Protein AF-A0A4U0UXU4-F1 (afdb_monomer)

pLDDT: mean 81.74, std 15.33, range [50.5, 96.5]

Foldseek 3Di:
DQDDDLVNQVVVVQQQQSGFDDPVQVVVVVVVVVPDPPDDDDDDDPGNCRVVRVVD

Organism: NCBI:txid329884

Secondary structure (DSSP, 8-state):
-----HHHHHTTS--TT-SPPPHHHHHHHHHHHTT-SS--S-----SSSHHHHHT-

Solvent-accessible surface area (backbone atoms only — not comparable to full-atom values): 3759 Å² total; per-residue (Å²): 136,92,78,70,55,54,66,70,35,52,75,62,77,45,40,75,64,49,48,77,85,54,73,66,59,56,52,50,54,51,60,55,52,76,74,44,92,82,75,71,99,74,87,81,88,88,61,52,51,28,69,66,60,73,76,107

Mean predicted aligned error: 6.76 Å

Radius of gyration: 13.44 Å; Cα contacts (8 Å, |Δi|>4): 37; chains: 1; bounding box: 33×28×28 Å

InterPro domains:
  IPR036291 NAD(P)-binding domain superfamily [SSF51735] (13-50)

Sequence (56 aa):
KSELSHENVREKGHVPLARAGKEEEMGMAVLFLTRNEYVNGQILAVDGGVLNVVSS

Structure (mmCIF, N/CA/C/O backbone):
data_AF-A0A4U0UXU4-F1
#
_entry.id   AF-A0A4U0UXU4-F1
#
loop_
_atom_site.group_PDB
_atom_site.id
_atom_site.type_symbol
_atom_site.label_atom_id
_atom_site.label_alt_id
_atom_site.label_comp_id
_atom_site.label_asym_id
_atom_site.label_entity_id
_atom_site.label_seq_id
_atom_site.pdbx_PDB_ins_code
_atom_site.Cartn_x
_atom_site.Cartn_y
_atom_site.Cartn_z
_atom_site.occupancy
_atom_site.B_iso_or_equiv
_atom_site.auth_seq_id
_atom_site.auth_comp_id
_atom_site.auth_asym_id
_atom_site.auth_atom_id
_atom_site.pdbx_PDB_model_num
ATOM 1 N N . LYS A 1 1 ? 9.324 13.071 -5.601 1.00 50.50 1 LYS A N 1
ATOM 2 C CA . LYS A 1 1 ? 8.680 11.747 -5.381 1.00 50.50 1 LYS A CA 1
ATOM 3 C C . LYS A 1 1 ? 7.472 11.516 -6.302 1.00 50.50 1 LYS A C 1
ATOM 5 O O . LYS A 1 1 ? 7.079 10.370 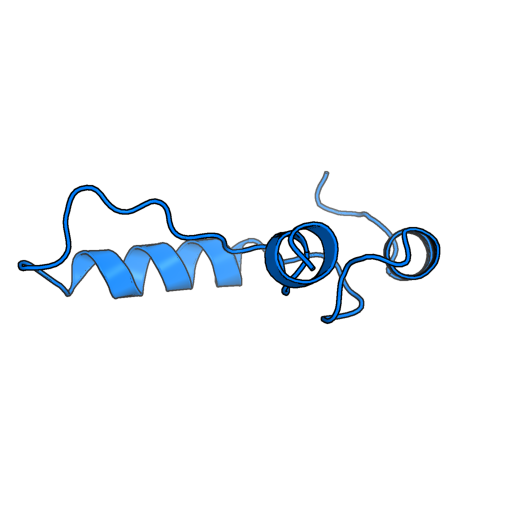-6.436 1.00 50.50 1 LYS A O 1
ATOM 10 N N . SER A 1 2 ? 6.960 12.553 -6.973 1.00 53.12 2 SER A N 1
ATOM 11 C CA . SER A 1 2 ? 5.913 12.502 -8.009 1.00 53.12 2 SER A CA 1
ATOM 12 C C . SER A 1 2 ? 6.446 12.414 -9.451 1.00 53.12 2 SER A C 1
ATOM 14 O O . SER A 1 2 ? 5.683 12.135 -10.362 1.00 53.12 2 SER A O 1
ATOM 16 N N . GLU A 1 3 ? 7.754 12.584 -9.669 1.00 54.06 3 GLU A N 1
ATOM 17 C CA . GLU A 1 3 ? 8.377 12.535 -11.001 1.00 54.06 3 GLU A CA 1
ATOM 18 C C . GLU A 1 3 ? 9.487 11.479 -11.063 1.00 54.06 3 GLU A C 1
ATOM 20 O O . GLU A 1 3 ? 10.659 11.770 -11.291 1.00 54.06 3 GLU A O 1
ATOM 25 N N . LEU A 1 4 ? 9.148 10.221 -10.786 1.00 59.06 4 LEU A N 1
ATOM 26 C CA . LEU A 1 4 ? 10.005 9.124 -11.233 1.00 59.06 4 LEU A CA 1
ATOM 27 C C . LEU A 1 4 ? 9.711 8.916 -12.718 1.00 59.06 4 LEU A C 1
ATOM 29 O O . LEU A 1 4 ? 8.588 8.555 -13.067 1.00 59.06 4 LEU A O 1
ATOM 33 N N . SER A 1 5 ? 10.698 9.158 -13.586 1.00 59.25 5 SER A N 1
ATOM 34 C CA . SER A 1 5 ? 10.563 8.829 -15.006 1.00 59.25 5 SER A CA 1
ATOM 35 C C . SER A 1 5 ? 10.213 7.341 -15.148 1.00 59.25 5 SER A C 1
ATOM 37 O O . SER A 1 5 ? 10.672 6.498 -14.372 1.00 59.25 5 SER A O 1
ATOM 39 N N . HIS A 1 6 ? 9.378 7.001 -16.133 1.00 58.56 6 HIS A N 1
ATOM 40 C CA . HIS A 1 6 ? 8.976 5.613 -16.399 1.00 58.56 6 HIS A CA 1
ATOM 41 C C . HIS A 1 6 ? 10.178 4.670 -16.596 1.00 58.56 6 HIS A C 1
ATOM 43 O O . HIS A 1 6 ? 10.098 3.480 -16.291 1.00 58.56 6 HIS A O 1
ATOM 49 N N . GLU A 1 7 ? 11.297 5.215 -17.067 1.00 53.88 7 GLU A N 1
ATOM 50 C CA . GLU A 1 7 ? 12.563 4.519 -17.286 1.00 53.88 7 GLU A CA 1
ATOM 51 C C . GLU A 1 7 ? 13.152 3.965 -15.977 1.00 53.88 7 GLU A C 1
ATOM 53 O O . GLU A 1 7 ? 13.428 2.768 -15.889 1.00 53.88 7 GLU A O 1
ATOM 58 N N . ASN A 1 8 ? 13.155 4.765 -14.904 1.00 58.22 8 ASN A N 1
ATOM 59 C CA . ASN A 1 8 ? 13.659 4.367 -13.581 1.00 58.22 8 ASN A CA 1
ATOM 60 C C . ASN A 1 8 ? 12.819 3.266 -12.908 1.00 58.22 8 ASN A C 1
ATOM 62 O O . ASN A 1 8 ? 13.254 2.652 -11.932 1.00 58.22 8 ASN A O 1
ATOM 66 N N . VAL A 1 9 ? 11.583 3.043 -13.366 1.00 59.53 9 VAL A N 1
ATOM 67 C CA . VAL A 1 9 ? 10.703 1.991 -12.831 1.00 59.53 9 VAL A CA 1
ATOM 68 C C . VAL A 1 9 ? 10.938 0.659 -13.538 1.00 59.53 9 VAL A C 1
ATOM 70 O O . VAL A 1 9 ? 10.912 -0.383 -12.883 1.00 59.53 9 VAL A O 1
ATOM 73 N N . ARG A 1 10 ? 11.228 0.682 -14.845 1.00 58.06 10 ARG A N 1
ATOM 74 C CA . ARG A 1 10 ? 11.579 -0.523 -15.613 1.00 58.06 10 ARG A CA 1
ATOM 75 C C . ARG A 1 10 ? 12.907 -1.123 -15.153 1.00 58.06 10 ARG A C 1
ATOM 77 O O . ARG A 1 10 ? 13.001 -2.342 -15.053 1.00 58.06 10 ARG A O 1
ATOM 84 N N . GLU A 1 11 ? 13.888 -0.291 -14.805 1.00 57.72 11 GLU A N 1
ATOM 85 C CA . GLU A 1 11 ? 15.188 -0.752 -14.288 1.00 57.72 11 GLU A CA 1
ATOM 86 C C . GLU A 1 11 ? 15.088 -1.494 -12.952 1.00 57.72 11 GLU A C 1
ATOM 88 O O . GLU A 1 11 ? 15.901 -2.369 -12.665 1.00 57.72 11 GLU A O 1
ATOM 93 N N . LYS A 1 12 ? 14.069 -1.195 -12.138 1.00 62.69 12 LYS A N 1
ATOM 94 C CA . LYS A 1 12 ? 13.887 -1.850 -10.838 1.00 62.69 12 LYS A CA 1
ATOM 95 C C . LYS A 1 12 ? 13.392 -3.289 -10.937 1.00 62.69 12 LYS A C 1
ATOM 97 O O . LYS A 1 12 ? 13.323 -3.924 -9.897 1.00 62.69 12 LYS A O 1
ATOM 102 N N . GLY A 1 13 ? 13.011 -3.793 -12.117 1.00 63.78 13 GLY A N 1
ATOM 103 C CA . GLY A 1 13 ? 12.729 -5.216 -12.387 1.00 63.78 13 GLY A CA 1
ATOM 104 C C . GLY A 1 13 ? 11.585 -5.882 -11.602 1.00 63.78 13 GLY A C 1
ATOM 105 O O . GLY A 1 13 ? 11.216 -7.009 -11.913 1.00 63.78 13 GLY A O 1
ATOM 106 N N . HIS A 1 14 ? 11.005 -5.206 -10.608 1.00 70.44 14 HIS A N 1
ATOM 107 C CA . HIS A 1 14 ? 10.119 -5.812 -9.612 1.00 70.44 14 HIS A CA 1
ATOM 108 C C . HIS A 1 14 ? 8.723 -5.184 -9.565 1.00 70.44 14 HIS A C 1
ATOM 110 O O . HIS A 1 14 ? 7.950 -5.532 -8.686 1.00 70.44 14 HIS A O 1
ATOM 116 N N . VAL A 1 15 ? 8.377 -4.264 -10.475 1.00 83.44 15 VAL A N 1
ATOM 117 C CA . VAL A 1 15 ? 7.028 -3.672 -10.560 1.00 83.44 15 VAL A CA 1
ATOM 118 C C . VAL A 1 15 ? 6.299 -4.265 -11.774 1.00 83.44 15 VAL A C 1
ATOM 120 O O . VAL A 1 15 ? 6.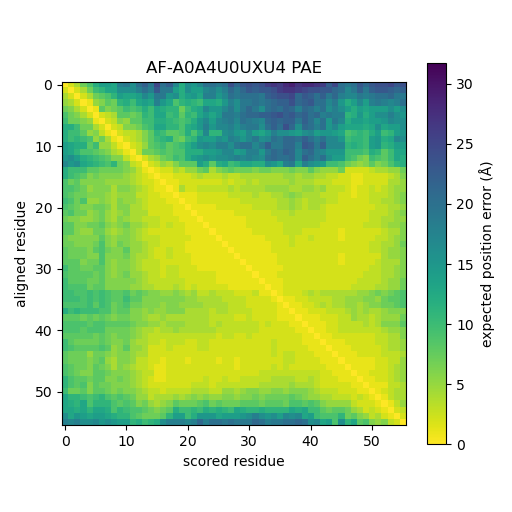551 -3.803 -12.890 1.00 83.44 15 VAL A O 1
ATOM 123 N N . PRO A 1 16 ? 5.382 -5.238 -11.607 1.00 88.00 16 PRO A N 1
ATOM 124 C CA . PRO A 1 16 ? 4.606 -5.809 -12.715 1.00 88.00 16 PRO A CA 1
ATOM 125 C C . PRO A 1 16 ? 3.892 -4.770 -13.578 1.00 88.00 16 PRO A C 1
ATOM 127 O O . PRO A 1 16 ? 3.859 -4.886 -14.799 1.00 88.00 16 PRO A O 1
ATOM 130 N N . LEU A 1 17 ? 3.362 -3.718 -12.950 1.00 88.88 17 LEU A N 1
ATOM 131 C CA . LEU A 1 17 ? 2.652 -2.646 -13.647 1.00 88.88 17 LEU A CA 1
ATOM 132 C C . LEU A 1 17 ? 3.576 -1.722 -14.471 1.00 88.88 17 LEU A C 1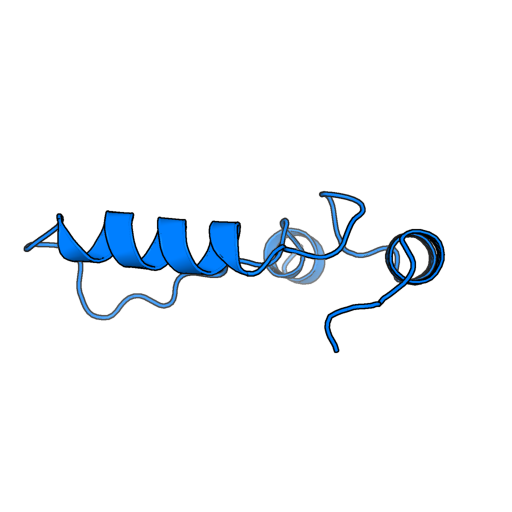
ATOM 134 O O . LEU A 1 17 ? 3.081 -0.849 -15.179 1.00 88.88 17 LEU A O 1
ATOM 138 N N . ALA A 1 18 ? 4.903 -1.899 -14.391 1.00 87.31 18 ALA A N 1
ATOM 139 C CA . ALA A 1 18 ? 5.931 -1.213 -15.185 1.00 87.31 18 ALA A CA 1
ATOM 140 C C . ALA A 1 18 ? 5.873 0.331 -15.176 1.00 87.31 18 ALA A C 1
ATOM 142 O O . ALA A 1 18 ? 6.401 0.999 -16.068 1.00 87.31 18 ALA A O 1
ATOM 143 N N . ARG A 1 19 ? 5.245 0.923 -14.157 1.00 86.69 19 ARG A N 1
ATOM 144 C CA . ARG A 1 19 ? 5.195 2.372 -13.935 1.00 86.69 19 ARG A CA 1
ATOM 145 C C . ARG A 1 19 ? 5.006 2.696 -12.461 1.00 86.69 19 ARG A C 1
ATOM 147 O O . ARG A 1 19 ? 4.596 1.844 -11.677 1.00 86.69 19 ARG A O 1
ATOM 154 N N . ALA A 1 20 ? 5.267 3.948 -12.102 1.00 85.12 20 ALA A N 1
ATOM 155 C CA . ALA A 1 20 ? 4.914 4.454 -10.787 1.00 85.12 20 ALA A CA 1
ATOM 156 C C . ALA A 1 20 ? 3.384 4.464 -10.609 1.00 85.12 20 ALA A C 1
ATOM 158 O O . ALA A 1 20 ? 2.629 4.705 -11.563 1.00 85.12 20 ALA A O 1
ATOM 159 N N . GLY A 1 21 ? 2.941 4.192 -9.381 1.00 87.19 21 GLY A N 1
ATOM 160 C CA . G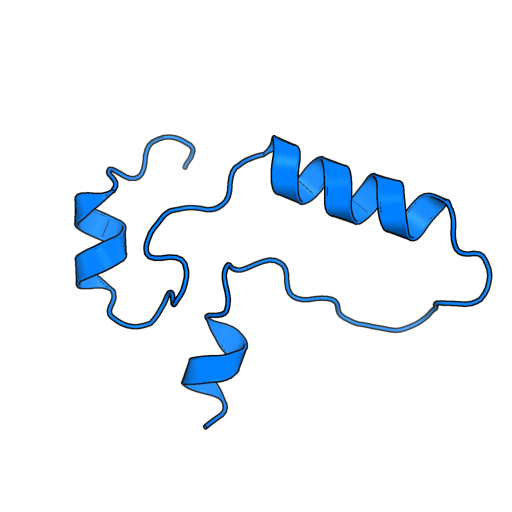LY A 1 21 ? 1.564 4.442 -8.967 1.00 87.19 21 GLY A CA 1
ATOM 161 C C . GLY A 1 21 ? 1.282 5.942 -8.934 1.00 87.19 21 GLY A C 1
ATOM 162 O O . GLY A 1 21 ? 2.173 6.735 -8.617 1.00 87.19 21 GLY A O 1
ATOM 163 N N . LYS A 1 22 ? 0.057 6.321 -9.284 1.00 91.94 22 LYS A N 1
ATOM 164 C CA . LYS A 1 22 ? -0.411 7.708 -9.250 1.00 91.94 22 LYS A CA 1
ATOM 165 C C . LYS A 1 22 ? -1.123 8.012 -7.932 1.00 91.94 22 LYS A C 1
ATOM 167 O O . LYS A 1 22 ? -1.655 7.108 -7.287 1.00 91.94 22 LYS A O 1
ATOM 172 N N . GLU A 1 23 ? -1.166 9.283 -7.547 1.00 92.88 23 GLU A N 1
ATOM 173 C CA . GLU A 1 23 ? -1.844 9.726 -6.320 1.00 92.88 23 GLU A CA 1
ATOM 174 C C . GLU A 1 23 ? -3.346 9.408 -6.359 1.00 92.88 23 GLU A C 1
ATOM 176 O O . GLU A 1 23 ? -3.919 8.975 -5.358 1.00 92.88 23 GLU A O 1
ATOM 181 N N . GLU A 1 24 ? -3.969 9.511 -7.535 1.00 95.31 24 GLU A N 1
ATOM 182 C CA . GLU A 1 24 ? -5.383 9.192 -7.735 1.00 95.31 24 GLU A CA 1
ATOM 183 C C . GLU A 1 24 ? -5.680 7.712 -7.476 1.00 95.31 24 GLU A C 1
ATOM 185 O O . GLU A 1 24 ? -6.738 7.376 -6.954 1.00 95.31 24 GLU A O 1
ATOM 190 N N . GLU A 1 25 ? -4.746 6.815 -7.792 1.00 94.31 25 GLU A N 1
ATOM 191 C CA . GLU A 1 25 ? -4.919 5.375 -7.569 1.00 94.31 25 GLU A CA 1
ATOM 192 C C . GLU A 1 25 ? -4.890 5.038 -6.076 1.00 94.31 25 GLU A C 1
ATOM 194 O O . GLU A 1 25 ? -5.675 4.210 -5.611 1.00 94.31 25 GLU A O 1
ATOM 199 N N . MET A 1 26 ? -4.050 5.743 -5.311 1.00 94.44 26 MET A N 1
ATOM 200 C CA . MET A 1 26 ? -4.032 5.645 -3.850 1.00 94.44 26 MET A CA 1
ATOM 201 C C . MET A 1 26 ? -5.343 6.172 -3.259 1.00 94.44 26 MET A C 1
ATOM 203 O O . MET A 1 26 ? -5.958 5.515 -2.419 1.00 94.44 26 MET A O 1
ATOM 207 N N . GLY A 1 27 ? -5.807 7.332 -3.737 1.00 95.75 27 GLY A N 1
ATOM 208 C CA . GLY A 1 27 ? -7.072 7.929 -3.305 1.00 95.75 27 GLY A CA 1
ATOM 209 C C . GLY A 1 27 ? -8.276 7.031 -3.597 1.00 95.75 27 GLY A C 1
ATOM 210 O O . GLY A 1 27 ? -9.129 6.839 -2.731 1.00 95.75 27 GLY A O 1
ATOM 211 N N . MET A 1 28 ? -8.318 6.412 -4.777 1.00 96.50 28 MET A N 1
ATOM 212 C CA . MET A 1 28 ? -9.380 5.475 -5.149 1.00 96.50 28 MET A CA 1
ATOM 213 C C . MET A 1 28 ? -9.396 4.220 -4.272 1.00 96.50 28 MET A C 1
ATOM 215 O O . MET A 1 28 ? -10.478 3.766 -3.902 1.00 96.50 28 MET A O 1
ATOM 219 N N . ALA A 1 29 ? -8.233 3.684 -3.886 1.00 95.00 29 ALA A N 1
ATOM 220 C CA . ALA A 1 29 ? -8.164 2.557 -2.955 1.00 95.00 29 ALA A CA 1
ATOM 221 C C . ALA A 1 29 ? -8.752 2.918 -1.578 1.00 95.00 29 ALA A C 1
ATOM 223 O O . ALA A 1 29 ? -9.517 2.141 -1.004 1.00 95.00 29 ALA A O 1
ATOM 224 N N . VAL A 1 30 ? -8.468 4.126 -1.077 1.00 95.19 30 VAL A N 1
ATOM 225 C CA . VAL A 1 30 ? -9.053 4.627 0.177 1.00 95.19 30 VAL A CA 1
ATOM 226 C C . VAL A 1 30 ? -10.565 4.816 0.043 1.00 95.19 30 VAL A C 1
ATOM 228 O O . VAL A 1 30 ? -11.310 4.338 0.895 1.00 95.19 30 VAL A O 1
ATOM 231 N N . LEU A 1 31 ? -11.037 5.455 -1.032 1.00 95.94 31 LEU A N 1
ATOM 232 C CA . LEU A 1 31 ? -12.471 5.651 -1.288 1.00 95.94 31 LEU A CA 1
ATOM 233 C C . LEU A 1 31 ? -13.238 4.333 -1.432 1.00 95.94 31 LEU A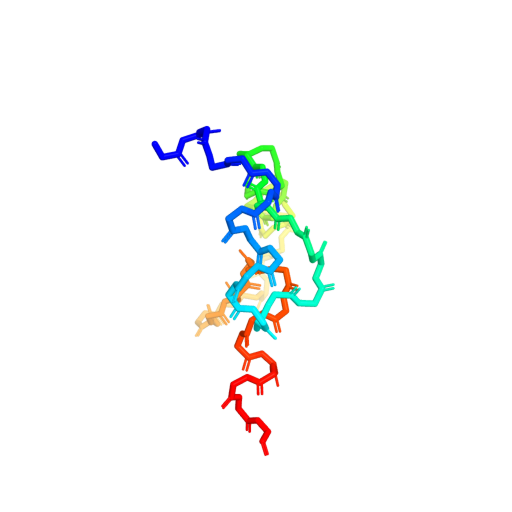 C 1
ATOM 235 O O . LEU A 1 31 ? -14.401 4.253 -1.050 1.00 95.94 31 LEU A O 1
ATOM 239 N N . PHE A 1 32 ? -12.609 3.296 -1.979 1.00 94.31 32 PHE A N 1
ATOM 240 C CA . PHE A 1 32 ? -13.197 1.964 -2.022 1.00 94.31 32 PHE A CA 1
ATOM 241 C C . PHE A 1 32 ? -13.359 1.384 -0.609 1.00 94.31 32 PHE A C 1
ATOM 243 O O . PHE A 1 32 ? -14.440 0.910 -0.254 1.00 94.31 32 PHE A O 1
ATOM 250 N N . LEU A 1 33 ? -12.310 1.465 0.216 1.00 94.50 33 LEU A N 1
ATOM 251 C CA . LEU A 1 33 ? -12.329 0.942 1.585 1.00 94.50 33 LEU A CA 1
ATOM 252 C C 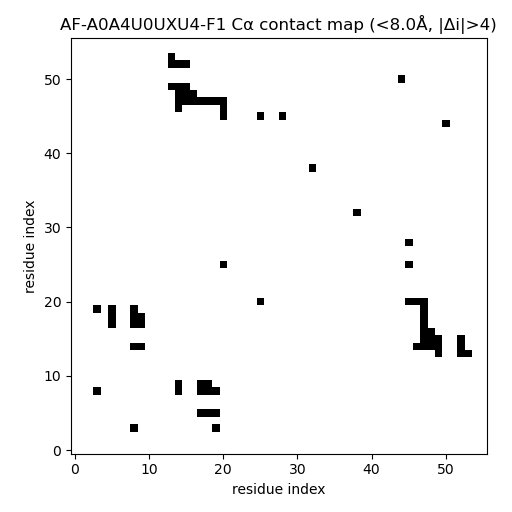. LEU A 1 33 ? -13.306 1.693 2.496 1.00 94.50 33 LEU A C 1
ATOM 254 O O . LEU A 1 33 ? -13.936 1.070 3.344 1.00 94.50 33 LEU A O 1
ATOM 258 N N . THR A 1 34 ? -13.508 2.999 2.296 1.00 95.00 34 THR A N 1
ATOM 259 C CA . THR A 1 34 ? -14.454 3.787 3.112 1.00 95.00 34 THR A CA 1
ATOM 260 C C . THR A 1 34 ? -15.912 3.359 2.933 1.00 95.00 34 THR A C 1
ATOM 262 O O . THR A 1 34 ? -16.769 3.749 3.723 1.00 95.00 34 THR A O 1
ATOM 2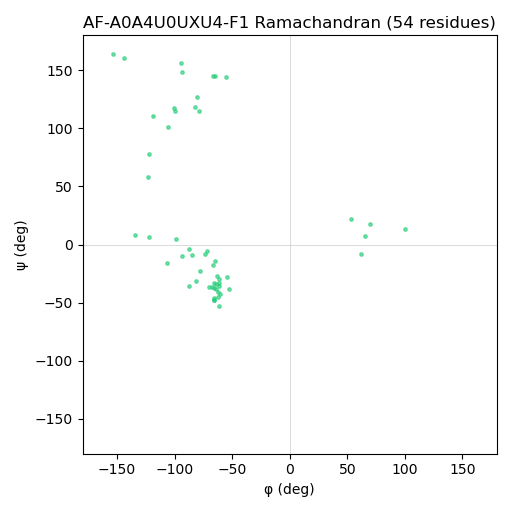65 N N . ARG A 1 35 ? -16.212 2.562 1.901 1.00 93.62 35 ARG A N 1
ATOM 266 C CA . ARG A 1 35 ? -17.551 2.038 1.606 1.00 93.62 35 ARG A CA 1
ATOM 267 C C . ARG A 1 35 ? -17.763 0.606 2.098 1.00 93.62 35 ARG A C 1
ATOM 269 O O . ARG A 1 35 ? -18.822 0.045 1.824 1.00 93.62 35 ARG A O 1
ATOM 276 N N . ASN A 1 36 ? -16.795 0.016 2.801 1.00 91.88 36 ASN A N 1
ATOM 277 C CA . ASN A 1 36 ? -16.889 -1.340 3.329 1.00 91.88 36 ASN A CA 1
ATOM 278 C C . ASN A 1 36 ? -16.787 -1.344 4.861 1.00 91.88 36 ASN A C 1
ATOM 280 O O . ASN A 1 36 ? -15.724 -1.105 5.420 1.00 91.88 36 ASN A O 1
ATOM 284 N N . GLU A 1 37 ? -17.893 -1.656 5.536 1.00 94.44 37 GLU A N 1
ATOM 285 C CA . GLU A 1 37 ? -17.976 -1.633 7.005 1.00 94.44 37 GLU A CA 1
ATOM 286 C C . GLU A 1 37 ? -17.487 -2.926 7.679 1.00 94.44 37 GLU A C 1
ATOM 288 O O . GLU A 1 37 ? -17.347 -2.972 8.899 1.00 94.44 37 GLU A O 1
ATOM 293 N N . TYR A 1 38 ? -17.225 -3.989 6.911 1.00 94.75 38 TYR A N 1
ATOM 294 C CA . TYR A 1 38 ? -16.882 -5.308 7.454 1.00 94.75 38 TYR A CA 1
ATOM 295 C C . TYR A 1 38 ? -15.399 -5.672 7.291 1.00 94.75 38 TYR A C 1
ATOM 297 O O . TYR A 1 38 ? -14.899 -6.575 7.961 1.00 94.75 38 TYR A O 1
ATOM 305 N N . VAL A 1 39 ? -14.667 -4.964 6.427 1.00 93.56 39 VAL A N 1
ATOM 306 C CA . VAL A 1 39 ? -13.221 -5.149 6.249 1.00 93.56 39 VAL A CA 1
ATOM 307 C C . VAL A 1 39 ? -12.465 -4.369 7.324 1.00 93.56 39 VAL A C 1
ATOM 309 O O . VAL A 1 39 ? -12.530 -3.145 7.383 1.00 93.56 39 VAL A O 1
ATOM 312 N N . ASN A 1 40 ? -11.709 -5.078 8.164 1.00 92.00 40 ASN A N 1
ATOM 313 C CA . ASN A 1 40 ? -10.884 -4.489 9.217 1.00 92.00 40 ASN A CA 1
ATOM 314 C C . ASN A 1 40 ? -9.569 -5.265 9.419 1.00 92.00 40 ASN A C 1
ATOM 316 O O . ASN A 1 40 ? -9.422 -6.408 8.984 1.00 92.00 40 ASN A O 1
ATOM 320 N N . GLY A 1 41 ? -8.588 -4.613 10.051 1.00 94.25 41 GLY A N 1
ATOM 321 C CA . GLY A 1 41 ? -7.327 -5.239 10.473 1.00 94.25 41 GLY A CA 1
ATOM 322 C C . GLY A 1 41 ? -6.404 -5.735 9.350 1.00 94.25 41 GLY A C 1
ATOM 323 O O . GLY A 1 41 ? -5.408 -6.386 9.644 1.00 94.25 41 GLY A O 1
ATOM 324 N N . GLN A 1 42 ? -6.715 -5.450 8.082 1.00 93.50 42 GLN A N 1
ATOM 325 C CA . GLN A 1 42 ? -5.929 -5.906 6.934 1.00 93.50 42 GLN A CA 1
ATOM 326 C C . GLN A 1 42 ? -4.895 -4.866 6.502 1.00 93.50 42 GLN A C 1
ATOM 328 O O . GLN A 1 42 ? -5.137 -3.661 6.573 1.00 93.50 42 GLN A O 1
ATOM 333 N N . ILE A 1 43 ? -3.769 -5.346 5.976 1.00 93.00 43 ILE A N 1
ATOM 334 C CA . ILE A 1 43 ? -2.790 -4.527 5.258 1.00 93.00 43 ILE A CA 1
ATOM 335 C C . ILE A 1 43 ? -3.032 -4.736 3.763 1.00 93.00 43 ILE A C 1
ATOM 337 O O . ILE A 1 43 ? -2.844 -5.839 3.253 1.00 93.00 43 ILE A O 1
ATOM 341 N N . LEU A 1 44 ? -3.452 -3.681 3.062 1.00 91.75 44 LEU A N 1
ATOM 342 C CA . LEU A 1 44 ? -3.652 -3.703 1.614 1.00 91.75 44 LEU A CA 1
ATOM 343 C C . LEU A 1 44 ? -2.463 -3.045 0.910 1.00 91.75 44 LEU A C 1
ATOM 345 O O . LEU A 1 44 ? -2.216 -1.851 1.077 1.00 91.75 44 LEU A O 1
ATOM 349 N N . ALA A 1 45 ? -1.748 -3.817 0.097 1.00 92.56 45 ALA A N 1
ATOM 350 C CA . ALA A 1 45 ? -0.682 -3.298 -0.746 1.00 92.56 45 ALA A CA 1
ATOM 351 C C . ALA A 1 45 ? -1.253 -2.651 -2.016 1.00 92.56 45 ALA A C 1
ATOM 353 O O . ALA A 1 45 ? -2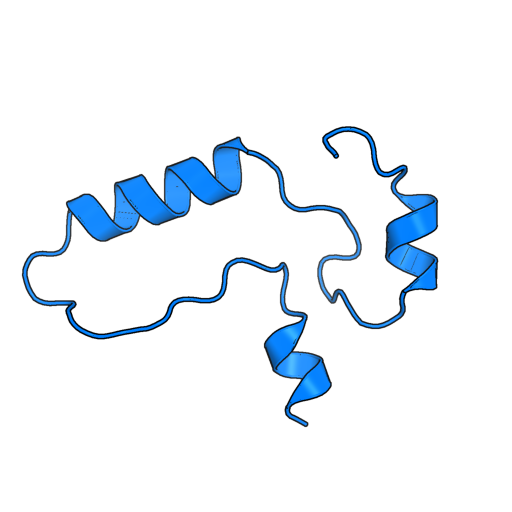.012 -3.277 -2.754 1.00 92.56 45 ALA A O 1
ATOM 354 N N . VAL A 1 46 ? -0.857 -1.406 -2.282 1.00 93.88 46 VAL A N 1
ATOM 355 C CA . VAL A 1 46 ? -1.187 -0.667 -3.510 1.00 93.88 46 VAL A CA 1
ATOM 356 C C . VAL A 1 46 ? 0.127 -0.257 -4.170 1.00 93.88 46 VAL A C 1
ATOM 358 O O . VAL A 1 46 ? 0.606 0.859 -4.007 1.00 93.88 46 VAL A O 1
ATOM 361 N N . ASP A 1 47 ? 0.777 -1.203 -4.844 1.00 90.75 47 ASP A N 1
ATOM 362 C CA . ASP A 1 47 ? 2.178 -1.066 -5.273 1.00 90.75 47 ASP A CA 1
ATOM 363 C C . ASP A 1 47 ? 2.430 -1.486 -6.731 1.00 90.75 47 ASP A C 1
ATOM 365 O O . ASP A 1 47 ? 3.574 -1.574 -7.170 1.00 90.75 47 ASP A O 1
ATOM 369 N N . GLY A 1 48 ? 1.373 -1.759 -7.500 1.00 90.62 48 GLY A N 1
ATOM 370 C CA . GLY A 1 48 ? 1.507 -2.260 -8.868 1.00 90.62 48 GLY A CA 1
ATOM 371 C C . GLY A 1 48 ? 2.038 -3.697 -8.959 1.00 90.62 48 GLY A C 1
ATOM 372 O O . GLY A 1 48 ? 2.485 -4.095 -10.036 1.00 90.62 48 GLY A O 1
ATOM 373 N N . GLY A 1 49 ? 1.984 -4.465 -7.864 1.00 90.12 49 GLY A N 1
ATOM 374 C CA . GLY A 1 49 ? 2.313 -5.890 -7.797 1.00 90.12 49 GLY A CA 1
ATOM 375 C C . GLY A 1 49 ? 3.708 -6.214 -7.256 1.00 90.12 49 GLY A C 1
ATOM 376 O O . GLY A 1 49 ? 4.150 -7.351 -7.408 1.00 90.12 49 GLY A O 1
ATOM 377 N N . VAL A 1 50 ? 4.410 -5.254 -6.646 1.00 88.50 50 VAL A N 1
ATOM 378 C CA . VAL A 1 50 ? 5.797 -5.435 -6.175 1.00 88.50 50 VAL A CA 1
ATOM 379 C C . VAL A 1 50 ? 5.899 -6.522 -5.118 1.00 88.50 50 VAL A C 1
ATOM 381 O O . VAL A 1 50 ? 6.677 -7.463 -5.277 1.00 88.50 50 VAL A O 1
ATOM 384 N N . LEU A 1 51 ? 5.092 -6.440 -4.062 1.00 85.44 51 LEU A N 1
ATOM 385 C CA . LEU A 1 51 ? 5.121 -7.432 -2.988 1.00 85.44 51 LEU A CA 1
ATOM 386 C C . LEU A 1 51 ? 4.767 -8.840 -3.482 1.00 85.44 51 LEU A C 1
ATOM 388 O O . LEU A 1 51 ? 5.296 -9.813 -2.955 1.00 85.44 51 LEU A O 1
ATOM 392 N N . ASN A 1 52 ? 3.934 -8.958 -4.519 1.00 84.06 52 ASN A N 1
ATOM 393 C CA . ASN A 1 52 ? 3.558 -10.255 -5.079 1.00 84.06 52 ASN A CA 1
ATOM 394 C C . ASN A 1 52 ? 4.745 -10.961 -5.761 1.00 84.06 52 ASN A C 1
ATOM 396 O O . ASN A 1 52 ? 4.888 -12.175 -5.656 1.00 84.06 52 ASN A O 1
ATOM 400 N N . VAL A 1 53 ? 5.620 -10.200 -6.425 1.00 79.38 53 VAL A N 1
ATOM 401 C CA . VAL A 1 53 ? 6.824 -10.740 -7.080 1.00 79.38 53 VAL A CA 1
ATOM 402 C C . VAL A 1 53 ? 7.966 -10.960 -6.089 1.00 79.38 53 VAL A C 1
ATOM 404 O O . VAL A 1 53 ? 8.756 -11.873 -6.268 1.00 79.38 53 VAL A O 1
ATOM 407 N N . VAL A 1 54 ? 8.069 -10.145 -5.037 1.00 69.00 54 VAL A N 1
ATOM 408 C CA . VAL A 1 54 ? 9.129 -10.296 -4.019 1.00 69.00 54 VAL A CA 1
ATOM 409 C C . VAL A 1 54 ? 8.834 -11.439 -3.036 1.00 69.0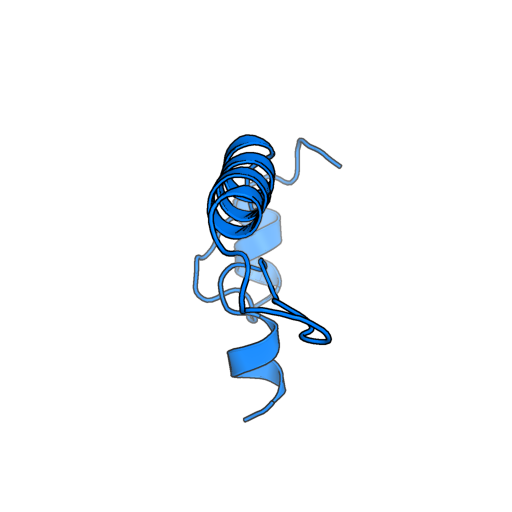0 54 VAL A C 1
ATOM 411 O O . VAL A 1 54 ? 9.751 -11.961 -2.410 1.00 69.00 54 VAL A O 1
ATOM 414 N N . SER A 1 55 ? 7.567 -11.833 -2.885 1.00 65.56 55 SER A N 1
ATOM 415 C CA . SER A 1 55 ? 7.150 -12.923 -1.993 1.00 65.56 55 SER A CA 1
ATOM 416 C C . SER A 1 55 ? 7.185 -14.321 -2.637 1.00 65.56 55 SER A C 1
ATOM 418 O O . SER A 1 55 ? 6.865 -15.289 -1.941 1.00 65.56 55 SER A O 1
ATOM 420 N N . SER A 1 56 ? 7.498 -14.432 -3.934 1.00 58.28 56 SER A N 1
ATOM 421 C CA . SER A 1 56 ? 7.611 -15.704 -4.673 1.00 58.28 56 SER A CA 1
ATOM 422 C C . SER A 1 56 ? 9.060 -16.164 -4.801 1.00 58.28 56 SER A C 1
ATOM 424 O O . SER A 1 56 ? 9.251 -17.399 -4.848 1.00 58.28 56 SER A O 1
#